Protein AF-A0A9Q3YRW5-F1 (afdb_monomer)

pLDDT: mean 85.08, std 13.48, range [48.0, 97.44]

Solvent-accessible surface area (backbone atoms only — not comparable to full-atom values): 5469 Å² total; per-residue (Å²): 130,78,93,41,69,66,60,52,49,50,51,51,53,55,50,50,38,50,75,73,69,44,80,83,45,73,66,53,50,53,52,48,51,50,52,52,50,63,44,47,75,76,35,70,84,65,37,63,61,55,47,65,64,44,46,41,70,77,69,70,50,81,73,79,74,76,76,77,79,72,77,83,84,73,84,72,80,81,77,74,78,81,85,128

Mean predicted aligned error: 10.61 Å

Foldseek 3Di:
DDPDPLVVLLVVLVVVCVVLVHDDDPVNSVLSSVLLVVLCVVPDVCSNVVSVVCSCVSPVRDDPDDPPDPPPPDPPDPPPPDDD

Structure (mmCIF, N/CA/C/O backbone):
data_AF-A0A9Q3YRW5-F1
#
_entry.id   AF-A0A9Q3YRW5-F1
#
loop_
_atom_site.group_PDB
_atom_site.id
_atom_site.type_symbol
_atom_site.label_atom_id
_atom_site.label_alt_id
_atom_site.label_comp_id
_atom_site.label_asym_id
_atom_site.label_entity_id
_atom_site.label_seq_id
_atom_site.pdbx_PDB_ins_code
_atom_site.Cartn_x
_atom_site.Cartn_y
_atom_site.Cartn_z
_atom_site.occupancy
_atom_site.B_iso_or_equiv
_atom_site.auth_seq_id
_atom_site.auth_comp_id
_atom_site.auth_asym_id
_atom_site.auth_atom_id
_atom_site.pdbx_PDB_model_num
ATOM 1 N N . MET A 1 1 ? -9.360 -7.567 -17.548 1.00 48.00 1 MET A N 1
ATOM 2 C CA . MET A 1 1 ? -7.960 -7.665 -17.100 1.00 48.00 1 MET A CA 1
ATOM 3 C C . MET A 1 1 ? -7.316 -6.391 -17.597 1.00 48.00 1 MET A C 1
ATOM 5 O O . MET A 1 1 ? -7.373 -6.157 -18.794 1.00 48.00 1 MET A O 1
ATOM 9 N N . THR A 1 2 ? -6.952 -5.478 -16.704 1.00 53.31 2 THR A N 1
ATOM 10 C CA . THR A 1 2 ? -6.427 -4.162 -17.084 1.00 53.31 2 THR A CA 1
ATOM 11 C C . THR A 1 2 ? -5.080 -4.358 -17.773 1.00 53.31 2 THR A C 1
ATOM 13 O O . THR A 1 2 ? -4.165 -4.904 -17.168 1.00 53.31 2 THR A O 1
ATOM 16 N N . ASP A 1 3 ? -4.960 -3.913 -19.025 1.00 72.75 3 ASP A N 1
ATOM 17 C CA . ASP A 1 3 ? -3.706 -3.910 -19.807 1.00 72.75 3 ASP A CA 1
ATOM 18 C C . ASP A 1 3 ? -2.650 -2.934 -19.242 1.00 72.75 3 ASP A C 1
ATOM 20 O O . ASP A 1 3 ? -1.581 -2.749 -19.819 1.00 72.75 3 ASP A O 1
ATOM 24 N N . ASN A 1 4 ? -2.940 -2.283 -18.112 1.00 88.75 4 ASN A N 1
ATOM 25 C CA . ASN A 1 4 ? -2.086 -1.285 -17.493 1.00 88.75 4 ASN A CA 1
ATOM 26 C C . ASN A 1 4 ? -1.512 -1.806 -16.168 1.00 88.75 4 ASN A C 1
ATOM 28 O O . ASN A 1 4 ? -2.190 -1.818 -15.138 1.00 88.75 4 ASN A O 1
ATOM 32 N N . ILE A 1 5 ? -0.236 -2.200 -16.204 1.00 89.38 5 ILE A N 1
ATOM 33 C CA . ILE A 1 5 ? 0.517 -2.702 -15.046 1.00 89.38 5 ILE A CA 1
ATOM 34 C C . ILE A 1 5 ? 0.548 -1.703 -13.880 1.00 89.38 5 ILE A C 1
ATOM 36 O O . ILE A 1 5 ? 0.486 -2.108 -12.721 1.00 89.38 5 ILE A O 1
ATOM 40 N N . VAL A 1 6 ? 0.570 -0.399 -14.172 1.00 92.19 6 VAL A N 1
ATOM 41 C CA . VAL A 1 6 ? 0.578 0.671 -13.162 1.00 92.19 6 VAL A CA 1
ATOM 42 C C . VAL A 1 6 ? -0.764 0.737 -12.440 1.00 92.19 6 VAL A C 1
ATOM 44 O O . VAL A 1 6 ? -0.816 0.887 -11.220 1.00 92.19 6 VAL A O 1
ATOM 47 N N . GLU A 1 7 ? -1.859 0.596 -13.187 1.00 93.25 7 GLU A N 1
ATOM 48 C CA . GLU A 1 7 ? -3.210 0.598 -12.631 1.00 93.25 7 GLU A CA 1
ATOM 49 C C . GLU A 1 7 ? -3.455 -0.636 -11.753 1.00 93.25 7 GLU A C 1
ATOM 51 O O . GLU A 1 7 ? -3.990 -0.501 -10.651 1.00 93.25 7 GLU A O 1
ATOM 56 N N . ASP A 1 8 ? -3.012 -1.821 -12.191 1.00 93.62 8 ASP A N 1
ATOM 57 C CA . ASP A 1 8 ? -3.081 -3.043 -11.377 1.00 93.62 8 ASP A CA 1
ATOM 58 C C . ASP A 1 8 ? -2.237 -2.917 -10.100 1.00 93.62 8 ASP A C 1
ATOM 60 O O . ASP A 1 8 ? -2.725 -3.190 -9.000 1.00 93.62 8 ASP A O 1
ATOM 64 N N . ALA A 1 9 ? -0.999 -2.427 -10.220 1.00 94.50 9 ALA A N 1
ATOM 65 C CA . ALA A 1 9 ? -0.103 -2.214 -9.090 1.00 94.50 9 ALA A CA 1
ATOM 66 C C . ALA A 1 9 ? -0.707 -1.249 -8.059 1.00 94.50 9 ALA A C 1
ATOM 68 O O . ALA A 1 9 ? -0.792 -1.574 -6.871 1.00 94.50 9 ALA A O 1
ATOM 69 N N . LEU A 1 10 ? -1.205 -0.092 -8.506 1.00 96.12 10 LEU A N 1
ATOM 70 C CA . LEU A 1 10 ? -1.879 0.870 -7.639 1.00 96.12 10 LEU A CA 1
ATOM 71 C C . LEU A 1 10 ? -3.131 0.264 -6.997 1.00 96.12 10 LEU A C 1
ATOM 73 O O . LEU A 1 10 ? -3.346 0.425 -5.795 1.00 96.12 10 LEU A O 1
ATOM 77 N N . GLY A 1 11 ? -3.941 -0.458 -7.774 1.00 95.44 11 GLY A N 1
ATOM 78 C CA . GLY A 1 11 ? -5.132 -1.144 -7.282 1.00 95.44 11 GLY A CA 1
ATOM 79 C C . GLY A 1 11 ? -4.809 -2.110 -6.143 1.00 95.44 11 GLY A C 1
ATOM 80 O O . GLY A 1 11 ? -5.495 -2.108 -5.118 1.00 95.44 11 GLY A O 1
ATOM 81 N N . ARG A 1 12 ? -3.720 -2.872 -6.274 1.00 95.25 12 ARG A N 1
ATOM 82 C CA . ARG A 1 12 ? -3.242 -3.808 -5.248 1.00 95.25 12 ARG A CA 1
ATOM 83 C C . ARG A 1 12 ? -2.739 -3.102 -3.995 1.00 95.25 12 ARG A C 1
ATOM 85 O O . ARG A 1 12 ? -3.117 -3.513 -2.901 1.00 95.25 12 ARG A O 1
ATOM 92 N N . VAL A 1 13 ? -1.972 -2.021 -4.134 1.00 96.50 13 VAL A N 1
ATOM 93 C CA . VAL A 1 13 ? -1.523 -1.210 -2.988 1.00 96.50 13 VAL A CA 1
ATOM 94 C C . VAL A 1 13 ? -2.724 -0.647 -2.225 1.00 96.50 13 VAL A C 1
ATOM 96 O O . VAL A 1 13 ? -2.817 -0.791 -1.009 1.00 96.50 13 VAL A O 1
ATOM 99 N N . LEU A 1 14 ? -3.691 -0.050 -2.927 1.00 96.69 14 LEU A N 1
ATOM 100 C CA . LEU A 1 14 ? -4.883 0.521 -2.298 1.00 96.69 14 LEU A CA 1
ATOM 101 C C . LEU A 1 14 ? -5.766 -0.544 -1.638 1.00 96.69 14 LEU A C 1
ATOM 103 O O . LEU A 1 14 ? -6.326 -0.297 -0.568 1.00 96.69 14 LEU A O 1
ATOM 107 N N . ALA A 1 15 ? -5.902 -1.718 -2.257 1.00 95.25 15 ALA A N 1
ATOM 108 C CA . ALA A 1 15 ? -6.624 -2.841 -1.672 1.00 95.25 15 ALA A CA 1
ATOM 109 C C . ALA A 1 15 ? -5.941 -3.335 -0.392 1.00 95.25 15 ALA A C 1
ATOM 111 O O . ALA A 1 15 ? -6.614 -3.502 0.623 1.00 95.25 15 ALA A O 1
ATOM 112 N N . TYR A 1 16 ? -4.616 -3.494 -0.418 1.00 94.25 16 TYR A N 1
ATOM 113 C CA . TYR A 1 16 ? -3.833 -3.890 0.747 1.00 94.25 16 TYR A CA 1
ATOM 114 C C . TYR A 1 16 ? -4.010 -2.900 1.901 1.00 94.25 16 TYR A C 1
ATOM 116 O O . TYR A 1 16 ? -4.399 -3.302 2.990 1.00 94.25 16 TYR A O 1
ATOM 124 N N . LEU A 1 17 ? -3.865 -1.596 1.645 1.00 94.62 17 LEU A N 1
ATOM 125 C CA . LEU A 1 17 ? -4.057 -0.560 2.664 1.00 94.62 17 LEU A CA 1
ATOM 126 C C . LEU A 1 17 ? -5.449 -0.615 3.308 1.00 94.62 17 LEU A C 1
ATOM 128 O O . LEU A 1 17 ? -5.560 -0.522 4.528 1.00 94.62 17 LEU A O 1
ATOM 132 N N . ARG A 1 18 ? -6.509 -0.828 2.516 1.00 94.38 18 ARG A N 1
ATOM 133 C CA . ARG A 1 18 ? -7.874 -1.000 3.050 1.00 94.38 18 ARG A CA 1
ATOM 134 C C . ARG A 1 18 ? -7.985 -2.227 3.951 1.00 94.38 18 ARG A C 1
ATOM 136 O O . ARG A 1 18 ? -8.611 -2.143 5.002 1.00 94.38 18 ARG A O 1
ATOM 143 N N . LEU A 1 19 ? -7.392 -3.349 3.542 1.00 92.81 19 LEU A N 1
ATOM 144 C CA . LEU A 1 19 ? -7.387 -4.589 4.324 1.00 92.81 19 LEU A CA 1
ATOM 145 C C . LEU A 1 19 ? -6.561 -4.455 5.610 1.00 92.81 19 LEU A C 1
ATOM 147 O O . LEU A 1 19 ? -6.923 -5.043 6.623 1.00 92.81 19 LEU A O 1
ATOM 151 N N . SER A 1 20 ? -5.515 -3.630 5.594 1.00 90.56 20 SER A N 1
ATOM 152 C CA . SER A 1 20 ? -4.709 -3.270 6.765 1.00 90.56 20 SER A CA 1
ATOM 153 C C . SER A 1 20 ? -5.361 -2.208 7.663 1.00 90.56 20 SER A C 1
ATOM 155 O O . SER A 1 20 ? -4.730 -1.736 8.601 1.00 90.56 20 SER A O 1
ATOM 157 N N . GLY A 1 21 ? -6.606 -1.803 7.391 1.00 90.88 21 GLY A N 1
ATOM 158 C CA . GLY A 1 21 ? -7.338 -0.832 8.211 1.00 90.88 21 GLY A CA 1
ATOM 159 C C . GLY A 1 21 ? -6.974 0.634 7.956 1.00 90.88 21 GLY A C 1
ATOM 160 O O . GLY A 1 21 ? -7.449 1.514 8.673 1.00 90.88 21 GLY A O 1
ATOM 161 N N . VAL A 1 22 ? -6.177 0.933 6.927 1.00 91.69 22 VAL A N 1
ATOM 162 C CA . VAL A 1 22 ? -5.860 2.312 6.542 1.00 91.69 22 VAL A CA 1
ATOM 163 C C . VAL A 1 22 ? -7.005 2.915 5.737 1.00 91.69 22 VAL A C 1
ATOM 165 O O . VAL A 1 22 ? -7.394 2.421 4.675 1.00 91.69 22 VAL A O 1
ATOM 168 N N . THR A 1 23 ? -7.503 4.061 6.198 1.00 92.31 23 THR A N 1
ATOM 169 C CA . THR A 1 23 ? -8.464 4.865 5.439 1.00 92.31 23 THR A CA 1
ATOM 170 C C . THR A 1 23 ? -7.806 5.420 4.175 1.00 92.31 23 THR A C 1
ATOM 172 O O . THR A 1 23 ? -6.890 6.247 4.224 1.00 92.31 23 THR A O 1
ATOM 175 N N . VAL A 1 24 ? -8.297 4.994 3.012 1.00 92.81 24 VAL A N 1
ATOM 176 C CA . VAL A 1 24 ? -7.822 5.494 1.717 1.00 92.81 24 VAL A CA 1
ATOM 177 C C . VAL A 1 24 ? -8.509 6.818 1.390 1.00 92.81 24 VAL A C 1
ATOM 179 O O . VAL A 1 24 ? -9.655 6.842 0.947 1.00 92.81 24 VAL A O 1
ATOM 182 N N . GLY A 1 25 ? -7.788 7.920 1.598 1.00 93.94 25 GLY A N 1
ATOM 183 C CA . GLY A 1 25 ? -8.165 9.261 1.145 1.00 93.94 25 GLY A CA 1
ATOM 184 C C . GLY A 1 25 ? -7.226 9.797 0.060 1.00 93.94 25 GLY A C 1
ATOM 185 O O . GLY A 1 25 ? -6.322 9.103 -0.412 1.00 93.94 25 GLY A O 1
ATOM 186 N N . THR A 1 26 ? -7.394 11.066 -0.315 1.00 95.12 26 THR A N 1
ATOM 187 C CA . THR A 1 26 ? -6.579 11.721 -1.357 1.00 95.12 26 THR A CA 1
ATOM 188 C C . THR A 1 26 ? -5.084 11.725 -1.025 1.00 95.12 26 THR A C 1
ATOM 190 O O . THR A 1 26 ? -4.258 11.504 -1.908 1.00 95.12 26 THR A O 1
ATOM 193 N N . GLY A 1 27 ? -4.725 11.941 0.246 1.00 95.88 27 GLY A N 1
ATOM 194 C CA . GLY A 1 27 ? -3.331 11.914 0.706 1.00 95.88 27 GLY A CA 1
ATOM 195 C C . GLY A 1 27 ? -2.697 10.532 0.549 1.00 95.88 27 GLY A C 1
ATOM 196 O O . GLY A 1 27 ? -1.667 10.402 -0.108 1.00 95.88 27 GLY A O 1
ATOM 197 N N . THR A 1 28 ? -3.368 9.498 1.060 1.00 94.94 28 THR A N 1
ATOM 198 C CA . THR A 1 28 ? -2.959 8.090 0.941 1.00 94.94 28 THR A CA 1
ATOM 199 C C . THR A 1 28 ? -2.827 7.664 -0.518 1.00 94.94 28 THR A C 1
ATOM 201 O O . THR A 1 28 ? -1.843 7.043 -0.900 1.00 94.94 28 THR A O 1
ATOM 204 N N . THR A 1 29 ? -3.782 8.066 -1.359 1.00 96.06 29 THR A N 1
ATOM 205 C CA . THR A 1 29 ? -3.774 7.757 -2.795 1.00 96.06 29 THR A CA 1
ATOM 206 C C . THR A 1 29 ? -2.582 8.405 -3.495 1.00 96.06 29 THR A C 1
ATOM 208 O O . THR A 1 29 ? -1.896 7.757 -4.279 1.00 96.06 29 THR A O 1
ATOM 211 N N . ARG A 1 30 ? -2.275 9.669 -3.177 1.00 97.31 30 ARG A N 1
ATOM 212 C CA . ARG A 1 30 ? -1.101 10.362 -3.722 1.00 97.31 30 ARG A CA 1
ATOM 213 C C . ARG A 1 30 ? 0.210 9.729 -3.254 1.00 97.31 30 ARG A C 1
ATOM 215 O O . ARG A 1 30 ? 1.147 9.651 -4.040 1.00 97.31 30 ARG A O 1
ATOM 222 N N . ALA A 1 31 ? 0.286 9.294 -1.999 1.00 96.62 31 ALA A N 1
ATOM 223 C CA . ALA A 1 31 ? 1.453 8.586 -1.480 1.00 96.62 31 ALA A CA 1
ATOM 224 C C . ALA A 1 31 ? 1.641 7.222 -2.165 1.00 96.62 31 ALA A C 1
ATOM 226 O O . ALA A 1 31 ? 2.759 6.886 -2.540 1.00 96.62 31 ALA A O 1
ATOM 227 N N . ALA A 1 32 ? 0.553 6.480 -2.39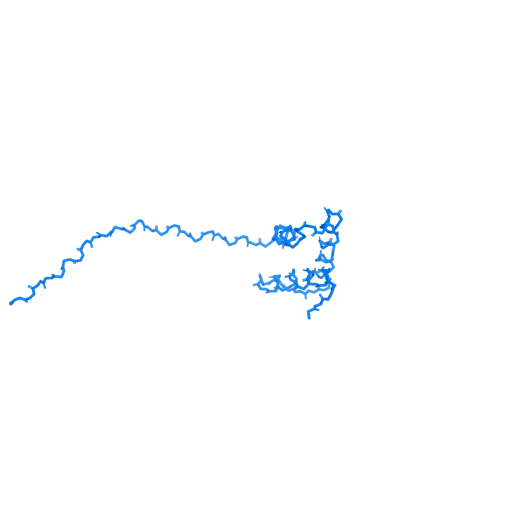5 1.00 97.00 32 ALA A N 1
ATOM 228 C CA . ALA A 1 32 ? 0.585 5.209 -3.116 1.00 97.00 32 ALA A CA 1
ATOM 229 C C . ALA A 1 32 ? 1.033 5.391 -4.573 1.00 97.00 32 ALA A C 1
ATOM 231 O O . ALA A 1 32 ? 1.877 4.640 -5.043 1.00 97.00 32 ALA A O 1
ATOM 232 N N . LEU A 1 33 ? 0.538 6.426 -5.259 1.00 96.69 33 LEU A N 1
ATOM 233 C CA . LEU A 1 33 ? 0.986 6.778 -6.611 1.00 96.69 33 LEU A CA 1
ATOM 234 C C . LEU A 1 33 ? 2.489 7.062 -6.667 1.00 96.69 33 LEU A C 1
ATOM 236 O O . LEU A 1 33 ? 3.164 6.530 -7.537 1.00 96.69 33 LEU A O 1
ATOM 240 N N . ARG A 1 34 ? 3.016 7.854 -5.723 1.00 97.44 34 ARG A N 1
ATOM 241 C CA . ARG A 1 34 ? 4.462 8.124 -5.636 1.00 97.44 34 ARG A CA 1
ATOM 242 C C . ARG A 1 34 ? 5.264 6.850 -5.406 1.00 97.44 34 ARG A C 1
ATOM 244 O O . ARG A 1 34 ? 6.277 6.657 -6.053 1.00 97.44 34 ARG A O 1
ATOM 251 N N . LEU A 1 35 ? 4.791 5.965 -4.530 1.00 96.88 35 LEU A N 1
ATOM 252 C CA . LEU A 1 35 ? 5.460 4.690 -4.286 1.00 96.88 35 LEU A CA 1
ATOM 253 C C . LEU A 1 35 ? 5.50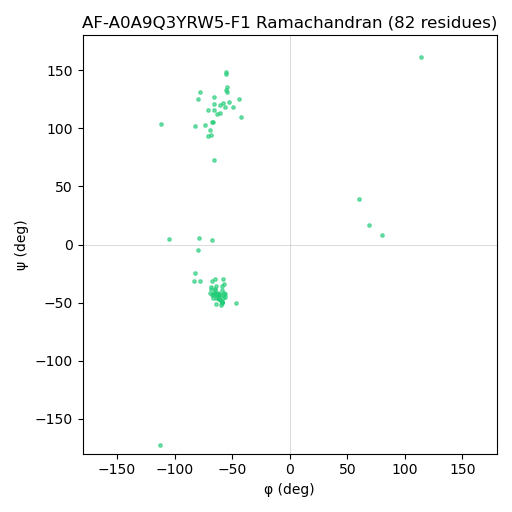5 3.811 -5.55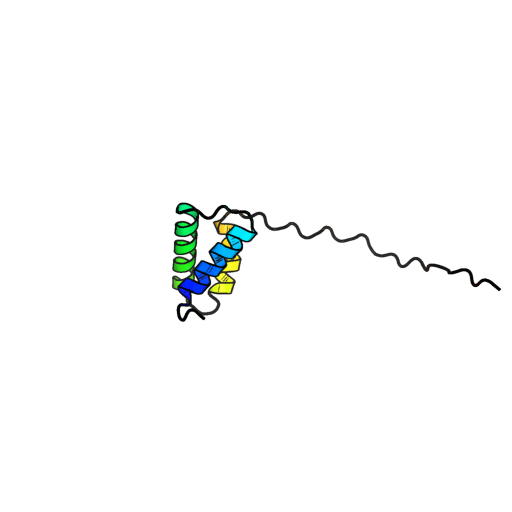0 1.00 96.88 35 LEU A C 1
ATOM 255 O O . LEU A 1 35 ? 6.534 3.202 -5.831 1.00 96.88 35 LEU A O 1
ATOM 259 N N . VAL A 1 36 ? 4.408 3.757 -6.312 1.00 96.25 36 VAL A N 1
ATOM 260 C CA . VAL A 1 36 ? 4.355 3.040 -7.598 1.00 96.25 36 VAL A CA 1
ATOM 261 C C . VAL A 1 36 ? 5.344 3.636 -8.597 1.00 96.25 36 VAL A C 1
ATOM 263 O O . VAL A 1 36 ? 6.111 2.884 -9.186 1.00 96.25 36 VAL A O 1
ATOM 266 N N . ASP A 1 37 ? 5.368 4.960 -8.728 1.00 96.25 37 ASP A N 1
ATOM 267 C CA . ASP A 1 37 ? 6.283 5.692 -9.611 1.00 96.25 37 ASP A CA 1
ATOM 268 C C . ASP A 1 37 ? 7.758 5.430 -9.255 1.00 96.25 37 ASP A C 1
ATOM 270 O O . ASP A 1 37 ? 8.518 4.929 -10.077 1.00 96.25 37 ASP A O 1
ATOM 274 N N . GLU A 1 38 ? 8.135 5.615 -7.987 1.00 95.81 38 GLU A N 1
ATOM 275 C CA . GLU A 1 38 ? 9.494 5.360 -7.486 1.00 95.81 38 GLU A CA 1
ATOM 276 C C . GLU A 1 38 ? 9.933 3.897 -7.697 1.00 95.81 38 GLU A C 1
ATOM 278 O O . GLU A 1 38 ? 11.098 3.615 -7.974 1.00 95.81 38 GLU A O 1
ATOM 283 N N . THR A 1 39 ? 9.009 2.937 -7.581 1.00 95.25 39 THR A N 1
ATOM 284 C CA . THR A 1 39 ? 9.341 1.518 -7.795 1.00 95.25 39 THR A CA 1
ATOM 285 C C . THR A 1 39 ? 9.438 1.172 -9.282 1.00 95.25 39 THR A C 1
ATOM 287 O O . THR A 1 39 ? 10.234 0.306 -9.649 1.00 95.25 39 THR A O 1
ATOM 290 N N . LEU A 1 40 ? 8.665 1.849 -10.137 1.00 93.94 40 LEU A N 1
ATOM 291 C CA . LEU A 1 40 ? 8.753 1.737 -11.595 1.00 93.94 40 LEU A CA 1
ATOM 292 C C . LEU A 1 40 ? 10.060 2.317 -12.134 1.00 93.94 40 LEU A C 1
ATOM 294 O O . LEU A 1 40 ? 10.632 1.735 -13.053 1.00 93.94 40 LEU A O 1
ATOM 298 N N . GLU A 1 41 ? 10.572 3.403 -11.549 1.00 94.56 41 GLU A N 1
ATOM 299 C CA . GLU A 1 41 ? 11.886 3.963 -11.906 1.00 94.56 41 GLU A CA 1
ATOM 300 C C . GLU A 1 41 ? 13.020 2.938 -11.727 1.00 94.56 41 GLU A C 1
ATOM 302 O O . GLU A 1 41 ? 13.999 2.954 -12.473 1.00 94.56 41 GLU A O 1
ATOM 307 N N . ALA A 1 42 ? 12.873 2.001 -10.783 1.00 91.88 42 ALA A N 1
ATOM 308 C CA . ALA A 1 42 ? 13.807 0.895 -10.572 1.00 91.88 42 ALA A CA 1
ATOM 309 C C . ALA A 1 42 ? 13.621 -0.284 -11.556 1.00 91.88 42 ALA A C 1
ATOM 311 O O . ALA A 1 42 ? 14.408 -1.233 -11.524 1.00 91.88 42 ALA A O 1
ATOM 312 N N . GLY A 1 43 ? 12.600 -0.241 -12.417 1.00 91.44 43 GLY A N 1
ATOM 313 C CA . GLY A 1 43 ? 12.281 -1.248 -13.430 1.00 91.44 43 GLY A CA 1
ATOM 314 C C . GLY A 1 43 ? 10.962 -1.987 -13.181 1.00 91.44 43 GLY A C 1
ATOM 315 O O . GLY A 1 43 ? 10.431 -2.021 -12.070 1.00 91.44 43 GLY A O 1
ATOM 316 N N . GLU A 1 44 ? 10.437 -2.620 -14.232 1.00 90.12 44 GLU A N 1
ATOM 317 C CA . GLU A 1 44 ? 9.154 -3.343 -14.195 1.00 90.12 44 GLU A CA 1
ATOM 318 C C . GLU A 1 44 ? 9.278 -4.772 -13.643 1.00 90.12 44 GLU A C 1
ATOM 320 O O . GLU A 1 44 ? 8.359 -5.276 -12.989 1.00 90.12 44 GLU A O 1
ATOM 325 N N . ASP A 1 45 ? 10.423 -5.426 -13.852 1.00 92.12 45 ASP A N 1
ATOM 326 C CA . ASP A 1 45 ? 10.650 -6.802 -13.406 1.00 92.12 45 ASP A CA 1
ATOM 327 C C . ASP A 1 45 ? 10.518 -6.893 -11.890 1.00 92.12 45 ASP A C 1
ATOM 329 O O . ASP A 1 45 ? 11.249 -6.215 -11.175 1.00 92.12 45 ASP A O 1
ATOM 333 N N . GLY A 1 46 ? 9.589 -7.701 -11.373 1.00 91.00 46 GLY A N 1
ATOM 334 C CA . GLY A 1 46 ? 9.359 -7.833 -9.927 1.00 91.00 46 GLY A CA 1
ATOM 335 C C . GLY A 1 46 ? 8.748 -6.593 -9.253 1.00 91.00 46 GLY A C 1
ATOM 336 O O . GLY A 1 46 ? 8.794 -6.490 -8.027 1.00 91.00 46 GLY A O 1
ATOM 337 N N . LEU A 1 47 ? 8.164 -5.661 -10.021 1.00 92.38 47 LEU A N 1
ATOM 338 C CA . LEU A 1 47 ? 7.543 -4.426 -9.519 1.00 92.38 47 LEU A CA 1
ATOM 339 C C . LEU A 1 47 ? 6.617 -4.675 -8.325 1.00 92.38 47 LEU A C 1
ATOM 341 O O . LEU A 1 47 ? 6.732 -4.019 -7.294 1.00 92.38 47 LEU A O 1
ATOM 345 N N . LEU A 1 48 ? 5.700 -5.635 -8.459 1.00 93.19 48 LEU A N 1
ATOM 346 C CA . LEU A 1 48 ? 4.712 -5.902 -7.419 1.00 93.19 48 LEU A CA 1
ATOM 347 C C . LEU A 1 48 ? 5.348 -6.403 -6.121 1.00 93.19 48 LEU A C 1
ATOM 349 O O . LEU A 1 48 ? 4.932 -5.994 -5.042 1.00 93.19 48 LEU A O 1
ATOM 353 N N . GLU A 1 49 ? 6.326 -7.300 -6.222 1.00 93.50 49 GLU A N 1
ATOM 354 C CA . GLU A 1 49 ? 7.006 -7.866 -5.058 1.00 93.50 49 GLU A CA 1
ATOM 355 C C . GLU A 1 49 ? 7.710 -6.762 -4.267 1.00 93.50 49 GLU A C 1
ATOM 357 O O . GLU A 1 49 ? 7.504 -6.635 -3.060 1.00 93.50 49 GLU A O 1
ATOM 362 N N . ARG A 1 50 ? 8.445 -5.887 -4.966 1.00 95.31 50 ARG A N 1
ATOM 363 C CA . ARG A 1 50 ? 9.081 -4.716 -4.353 1.00 95.31 50 ARG A CA 1
ATOM 364 C C . ARG A 1 50 ? 8.069 -3.750 -3.751 1.00 95.31 50 ARG A C 1
ATOM 366 O O . ARG A 1 50 ? 8.281 -3.274 -2.640 1.00 95.31 50 ARG A O 1
ATOM 373 N N . LEU A 1 51 ? 6.964 -3.484 -4.450 1.00 95.31 51 LEU A N 1
ATOM 374 C CA . LEU A 1 51 ? 5.901 -2.631 -3.926 1.00 95.31 51 LEU A CA 1
ATOM 375 C C . LEU A 1 51 ? 5.338 -3.187 -2.624 1.00 95.31 51 LEU A C 1
ATOM 377 O O . LEU A 1 51 ? 5.275 -2.467 -1.633 1.00 95.31 51 LEU A O 1
ATOM 381 N N . MET A 1 52 ? 4.967 -4.465 -2.599 1.00 93.38 52 MET A N 1
ATOM 382 C CA . MET A 1 52 ? 4.390 -5.082 -1.407 1.00 93.38 52 MET A CA 1
ATOM 383 C C . MET A 1 52 ? 5.381 -5.152 -0.243 1.00 93.38 52 MET A C 1
ATOM 385 O O . MET A 1 52 ? 4.954 -5.041 0.902 1.00 93.38 52 MET A O 1
ATOM 389 N N . ALA A 1 53 ? 6.684 -5.263 -0.515 1.00 93.19 53 ALA A N 1
ATOM 390 C CA . ALA A 1 53 ? 7.718 -5.156 0.512 1.00 93.19 53 ALA A CA 1
ATOM 391 C C . ALA A 1 53 ? 7.838 -3.727 1.078 1.00 93.19 53 ALA A C 1
ATOM 393 O O . ALA A 1 53 ? 8.006 -3.553 2.281 1.00 93.19 53 ALA A O 1
ATOM 394 N N . ALA A 1 54 ? 7.702 -2.700 0.233 1.00 93.88 54 ALA A N 1
ATOM 395 C CA . ALA A 1 54 ? 7.859 -1.300 0.628 1.00 93.88 54 ALA A CA 1
ATOM 396 C C . ALA A 1 54 ? 6.603 -0.678 1.269 1.00 93.88 54 ALA A C 1
ATOM 398 O O . ALA A 1 54 ? 6.703 0.296 2.019 1.00 93.88 54 ALA A O 1
ATOM 399 N N . VAL A 1 55 ? 5.405 -1.200 0.979 1.00 94.50 55 VAL A N 1
ATOM 400 C CA . VAL A 1 55 ? 4.13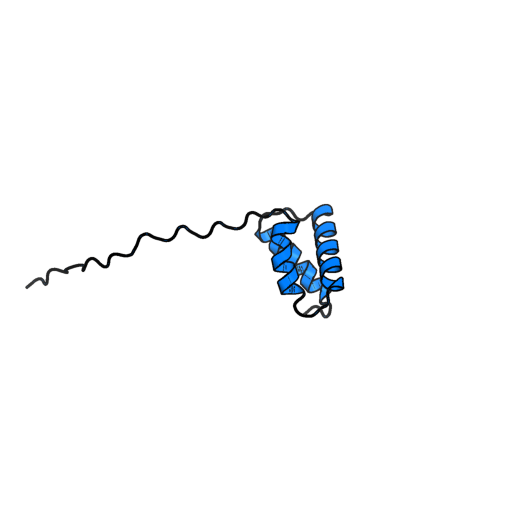3 -0.646 1.479 1.00 94.50 55 VAL A CA 1
ATOM 401 C C . VAL A 1 55 ? 4.066 -0.605 3.015 1.00 94.50 55 VAL A C 1
ATOM 403 O O . VAL A 1 55 ? 3.737 0.461 3.541 1.00 94.50 55 VAL A O 1
ATOM 406 N N . PRO A 1 56 ? 4.379 -1.678 3.768 1.00 91.50 56 PRO A N 1
ATOM 407 C CA . PRO A 1 56 ? 4.333 -1.633 5.229 1.00 91.50 56 PRO A CA 1
ATOM 408 C C . PRO A 1 56 ? 5.206 -0.529 5.823 1.00 91.50 56 PRO A C 1
ATOM 410 O O . PRO A 1 56 ? 4.739 0.234 6.667 1.00 91.50 56 PRO A O 1
ATOM 413 N N . GLU A 1 57 ? 6.432 -0.387 5.321 1.00 90.62 57 GLU A N 1
ATOM 414 C CA . GLU A 1 57 ? 7.377 0.630 5.785 1.00 90.62 57 GLU A CA 1
ATOM 415 C C . GLU A 1 57 ? 6.899 2.044 5.437 1.00 90.62 57 GLU A C 1
ATOM 417 O O . GLU A 1 57 ? 6.886 2.931 6.290 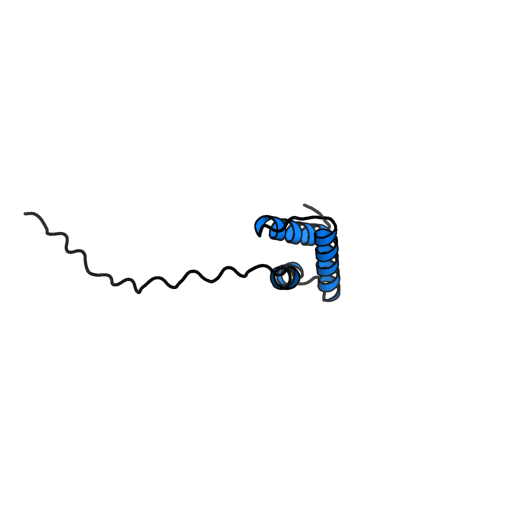1.00 90.62 57 GLU A O 1
ATOM 422 N N . ARG A 1 58 ? 6.438 2.262 4.197 1.00 91.88 58 ARG A N 1
ATOM 423 C CA . ARG A 1 58 ? 5.996 3.580 3.712 1.00 91.88 58 ARG A CA 1
ATOM 424 C C . ARG A 1 58 ? 4.776 4.110 4.463 1.00 91.88 58 ARG A C 1
ATOM 426 O O . ARG A 1 58 ? 4.652 5.323 4.630 1.00 91.88 58 ARG A O 1
ATOM 433 N N . PHE A 1 59 ? 3.863 3.227 4.856 1.00 91.88 59 PHE A N 1
ATOM 434 C CA . PHE A 1 59 ? 2.591 3.597 5.481 1.00 91.88 59 PHE A CA 1
ATOM 435 C C . PHE A 1 59 ? 2.557 3.345 6.993 1.00 91.88 59 PHE A C 1
ATOM 437 O O . PHE A 1 59 ? 1.516 3.572 7.606 1.00 91.88 59 PHE A O 1
ATOM 444 N N . GLY A 1 60 ? 3.678 2.924 7.592 1.00 87.81 60 GLY A N 1
ATOM 445 C CA . GLY A 1 60 ? 3.786 2.681 9.031 1.00 87.81 60 GLY A CA 1
ATOM 446 C C . GLY A 1 60 ? 2.819 1.604 9.514 1.00 87.81 60 GLY A C 1
ATOM 447 O O . GLY A 1 60 ? 2.188 1.772 10.553 1.00 87.81 60 GLY A O 1
ATOM 448 N N . LEU A 1 61 ? 2.639 0.547 8.721 1.00 85.56 61 LEU A N 1
ATOM 449 C CA . LEU A 1 61 ? 1.750 -0.550 9.081 1.00 85.56 61 LEU A CA 1
ATOM 450 C C . LEU A 1 61 ? 2.451 -1.445 10.093 1.00 85.56 61 LEU A C 1
ATOM 452 O O . LEU A 1 61 ? 3.583 -1.876 9.856 1.00 85.56 61 LEU A O 1
ATOM 456 N N . ASP A 1 62 ? 1.753 -1.763 11.179 1.00 77.56 62 ASP A N 1
ATOM 457 C CA . ASP A 1 62 ? 2.227 -2.756 12.132 1.00 77.56 62 ASP A CA 1
ATOM 458 C C . ASP A 1 62 ? 2.444 -4.079 11.393 1.00 77.56 62 ASP A C 1
ATOM 460 O O . ASP A 1 62 ? 1.531 -4.627 10.764 1.00 77.56 62 ASP A O 1
ATOM 464 N N . HIS A 1 63 ? 3.673 -4.591 11.443 1.00 65.56 63 HIS A N 1
ATOM 465 C CA . HIS A 1 63 ? 3.911 -5.962 11.028 1.00 65.56 63 HIS A CA 1
ATOM 466 C C . HIS A 1 63 ? 3.175 -6.858 12.024 1.00 65.56 63 HIS A C 1
ATOM 468 O O . HIS A 1 63 ? 3.393 -6.700 13.228 1.00 65.56 63 HIS A O 1
ATOM 474 N N . PRO A 1 64 ? 2.310 -7.782 11.570 1.00 63.59 64 PRO A N 1
ATOM 475 C CA . PRO A 1 64 ? 1.706 -8.733 12.484 1.00 63.59 64 PRO A CA 1
ATOM 476 C C . PRO A 1 64 ? 2.840 -9.465 13.199 1.00 63.59 64 PRO A C 1
ATOM 478 O O . PRO A 1 64 ? 3.674 -10.103 12.549 1.00 63.59 64 PRO A O 1
ATOM 481 N N . GLU A 1 65 ? 2.898 -9.331 14.527 1.00 60.69 65 GLU A N 1
ATOM 482 C CA . GLU A 1 65 ? 3.825 -10.126 15.319 1.00 60.69 65 GLU A CA 1
ATOM 483 C C . GLU A 1 65 ? 3.573 -11.598 14.973 1.00 60.69 65 GLU A C 1
ATOM 485 O O . GLU A 1 65 ? 2.411 -12.030 14.931 1.00 60.69 65 GLU A O 1
ATOM 490 N N . PRO A 1 66 ? 4.626 -12.376 14.666 1.00 68.62 66 PRO A N 1
ATOM 491 C CA . PRO A 1 66 ? 4.449 -13.790 14.404 1.00 68.62 66 PRO A CA 1
ATOM 492 C C . PRO A 1 66 ? 3.719 -14.405 15.603 1.00 68.62 66 PRO A C 1
ATOM 494 O O . PRO A 1 66 ? 4.056 -14.083 16.748 1.00 68.62 66 PRO A O 1
ATOM 497 N N . PRO A 1 67 ? 2.710 -15.266 15.375 1.00 71.69 67 PRO A N 1
ATOM 498 C CA . PRO A 1 67 ? 1.993 -15.881 16.477 1.00 71.69 67 PRO A CA 1
ATOM 499 C C . PRO A 1 67 ? 3.008 -16.581 17.378 1.00 71.69 67 PRO A C 1
ATOM 501 O O . PRO A 1 67 ? 3.895 -17.285 16.888 1.00 71.69 67 PRO A O 1
ATOM 504 N N . MET A 1 68 ? 2.886 -16.357 18.690 1.00 71.94 68 MET A N 1
ATOM 505 C CA . MET A 1 68 ? 3.723 -17.017 19.688 1.00 71.94 68 MET A CA 1
ATOM 506 C C . MET A 1 68 ? 3.843 -18.506 19.355 1.00 71.94 68 MET A C 1
ATOM 508 O O . MET A 1 68 ? 2.829 -19.192 19.200 1.00 71.94 68 MET A O 1
ATOM 512 N N . LEU A 1 69 ? 5.084 -18.992 19.245 1.00 73.88 69 LEU A N 1
ATOM 513 C CA . LEU A 1 69 ? 5.380 -20.412 19.079 1.00 73.88 69 LEU A CA 1
ATOM 514 C C . LEU A 1 69 ? 4.603 -21.189 20.146 1.00 73.88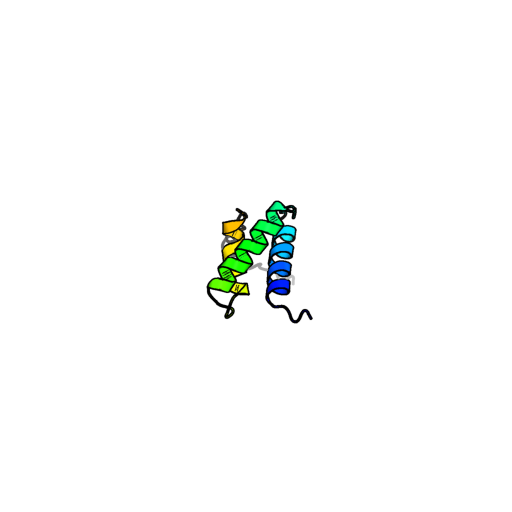 69 LEU A C 1
ATOM 516 O O . LEU A 1 69 ? 4.782 -20.961 21.344 1.00 73.88 69 LEU A O 1
ATOM 520 N N . ALA A 1 70 ? 3.701 -22.065 19.702 1.00 72.62 70 ALA A N 1
ATOM 521 C CA . ALA A 1 70 ? 2.926 -22.904 20.601 1.00 72.62 70 ALA A CA 1
ATOM 522 C C . ALA A 1 70 ? 3.876 -23.703 21.517 1.00 72.62 70 ALA A C 1
ATOM 524 O O . ALA A 1 70 ? 4.974 -24.070 21.083 1.00 72.62 70 ALA A O 1
ATOM 525 N N . PRO A 1 71 ? 3.484 -23.987 22.775 1.00 74.69 71 PRO A N 1
ATOM 526 C CA . PRO A 1 71 ? 4.289 -24.831 23.646 1.00 74.69 71 PRO A CA 1
ATOM 527 C C . PRO A 1 71 ? 4.565 -26.185 22.966 1.00 74.69 71 PRO A C 1
ATOM 529 O O . PRO A 1 71 ? 3.719 -26.662 22.201 1.00 74.69 71 PRO A O 1
ATOM 532 N N . PRO A 1 72 ? 5.728 -26.816 23.228 1.00 72.56 72 PRO A N 1
ATOM 533 C CA . PRO A 1 72 ? 6.066 -28.101 22.636 1.00 72.56 72 PRO A CA 1
ATOM 534 C C . PRO A 1 72 ? 4.935 -29.100 22.888 1.00 72.56 72 PRO A C 1
ATOM 536 O O . PRO A 1 72 ? 4.553 -29.348 24.034 1.00 72.56 72 PRO A O 1
ATOM 539 N N . VAL A 1 73 ? 4.381 -29.664 21.813 1.00 67.31 73 VAL A N 1
ATOM 540 C CA . VAL A 1 73 ? 3.353 -30.701 21.907 1.00 67.31 73 VAL A CA 1
ATOM 541 C C . VAL A 1 73 ? 4.013 -31.953 22.478 1.00 67.31 73 VAL A C 1
ATOM 543 O O . VAL A 1 73 ? 4.610 -32.757 21.765 1.00 67.31 73 VAL A O 1
ATOM 546 N N . HIS A 1 74 ? 3.927 -32.121 23.794 1.00 65.00 74 HIS A N 1
ATOM 547 C CA . HIS A 1 74 ? 4.241 -33.388 24.429 1.00 65.00 74 HIS A CA 1
ATOM 548 C C . HIS A 1 74 ? 3.093 -34.346 24.114 1.00 65.00 74 HIS A C 1
ATOM 550 O O . HIS A 1 74 ? 2.019 -34.257 24.707 1.00 65.00 74 HIS A O 1
ATOM 556 N N . HIS A 1 75 ? 3.315 -35.258 23.164 1.00 62.75 75 HIS A N 1
ATOM 557 C CA . HIS A 1 75 ? 2.440 -36.403 22.917 1.00 62.75 75 HIS A CA 1
ATOM 558 C C . HIS A 1 75 ? 2.489 -37.348 24.130 1.00 62.75 75 HIS A C 1
ATOM 560 O O . HIS A 1 75 ? 3.105 -38.410 24.096 1.00 62.75 75 HIS A O 1
ATOM 566 N N . GLY A 1 76 ? 1.873 -36.937 25.238 1.00 61.12 76 GLY A N 1
ATOM 567 C CA . GLY A 1 76 ? 1.551 -37.812 26.351 1.00 61.12 76 GLY A CA 1
ATOM 568 C C . GLY A 1 76 ? 0.490 -38.788 25.870 1.00 61.12 76 GLY A C 1
ATOM 569 O O . GLY A 1 76 ? -0.657 -38.404 25.657 1.00 61.12 76 GLY A O 1
ATOM 570 N N . SER A 1 77 ? 0.904 -40.028 25.628 1.00 62.12 77 SER A N 1
ATOM 571 C CA . SER A 1 77 ? 0.071 -41.149 25.208 1.00 62.12 77 SER A CA 1
ATOM 572 C C . SER A 1 77 ? -1.247 -41.185 25.987 1.00 62.12 77 SER A C 1
ATOM 574 O O . SER A 1 77 ? -1.268 -41.505 27.175 1.00 62.12 77 SER A O 1
ATOM 576 N N . ILE A 1 78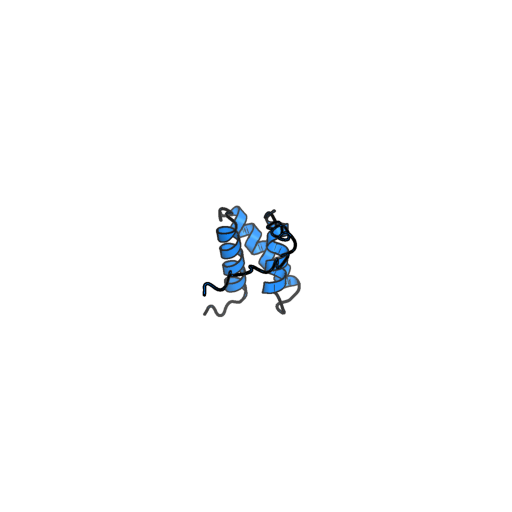 ? -2.365 -40.875 25.324 1.00 65.69 78 ILE A N 1
ATOM 577 C CA . ILE A 1 78 ? -3.694 -41.131 25.883 1.00 65.69 78 ILE A CA 1
ATOM 578 C C . ILE A 1 78 ? -3.867 -42.651 25.900 1.00 65.69 78 ILE A C 1
ATOM 580 O O . ILE A 1 78 ? -4.171 -43.277 24.884 1.00 65.69 78 ILE A O 1
ATOM 584 N N . HIS A 1 79 ? -3.628 -43.263 27.058 1.00 59.50 79 HIS A N 1
ATOM 585 C CA . HIS A 1 79 ? -3.972 -44.655 27.299 1.0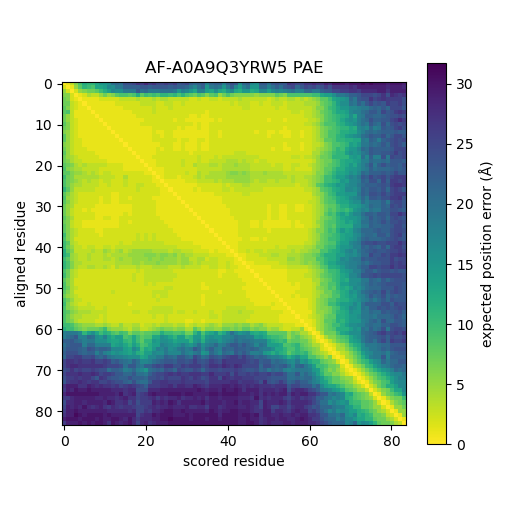0 59.50 79 HIS A CA 1
ATOM 586 C C . HIS A 1 79 ? -5.495 -44.764 27.399 1.00 59.50 79 HIS A C 1
ATOM 588 O O . HIS A 1 79 ? -6.079 -44.583 28.465 1.00 59.50 79 HIS A O 1
ATOM 594 N N . TYR A 1 80 ? -6.153 -45.066 26.280 1.00 69.69 80 TYR A N 1
ATOM 595 C CA . TYR A 1 80 ? -7.520 -45.568 26.327 1.00 69.69 80 TYR A CA 1
ATOM 596 C C . TYR A 1 80 ? -7.497 -46.910 27.063 1.00 69.69 80 TYR A C 1
ATOM 598 O O . TYR A 1 80 ? -6.923 -47.887 26.576 1.00 69.69 80 TYR A O 1
ATOM 606 N N . ALA A 1 81 ? -8.090 -46.957 28.256 1.00 65.75 81 ALA A N 1
ATOM 607 C CA . ALA A 1 81 ? -8.297 -48.209 28.964 1.00 65.75 81 ALA A CA 1
ATOM 608 C C . ALA A 1 81 ? -9.184 -49.110 28.094 1.00 65.75 81 ALA A C 1
ATOM 610 O O . ALA A 1 81 ? -10.350 -48.806 27.834 1.00 65.75 81 ALA A O 1
ATOM 611 N N . ARG A 1 82 ? -8.614 -50.216 27.610 1.00 64.38 82 ARG A N 1
ATOM 612 C CA . ARG A 1 82 ? -9.358 -51.253 26.898 1.00 64.38 82 ARG A CA 1
ATOM 613 C C . ARG A 1 82 ? -10.317 -51.899 27.897 1.00 64.38 82 ARG A C 1
ATOM 615 O O . ARG A 1 82 ? -9.889 -52.646 28.768 1.00 64.38 82 ARG A O 1
ATOM 622 N N . ARG A 1 83 ? -11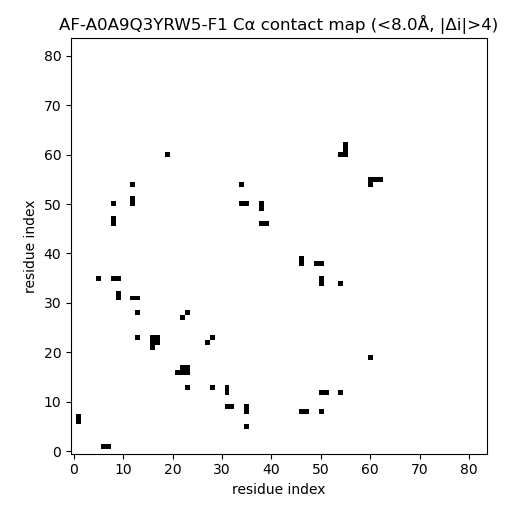.606 -51.577 27.784 1.00 60.59 83 ARG A N 1
ATOM 623 C CA . ARG A 1 83 ? -12.680 -52.214 28.553 1.00 60.59 83 ARG A CA 1
ATOM 624 C C . ARG A 1 83 ? -12.863 -53.644 28.027 1.00 60.59 83 ARG A C 1
ATOM 626 O O . ARG A 1 83 ? -13.189 -53.809 26.852 1.00 60.59 83 ARG A O 1
ATOM 633 N N . SER A 1 84 ? -12.598 -54.641 28.868 1.00 63.72 84 SER A N 1
ATOM 634 C CA . SER A 1 84 ? -13.005 -56.045 28.696 1.00 63.72 84 SER A CA 1
ATOM 635 C C . SER A 1 84 ? -14.151 -56.354 29.640 1.00 63.72 84 SER A C 1
ATOM 637 O O . SER A 1 84 ? -14.008 -55.949 30.817 1.00 63.72 84 SER A O 1
#

Organism: NCBI:txid1177169

Radius of gyration: 22.16 Å; Cα contacts (8 Å, |Δi|>4): 36; chains: 1; bounding box: 27×68×49 Å

Secondary structure (DSSP, 8-state):
--S-HHHHHHHHHHHHHHHTT----HHHHHHHHHHHHHHHHT-STTHHHHHHHHHHHHHTPPPPPPP-PPPP------------

Sequence (84 aa):
MTDNIVEDALGRVLAYLRLSGVTVGTGTTRAALRLVDETLEAGEDGLLERLMAAVPERFGLDHPEPPMLAPPVHHGSIHYARRS